Protein AF-A0A0P9HFM1-F1 (afdb_monomer)

Solvent-accessible surface area (backbone atoms only — not comparable to full-atom values): 5602 Å² total; per-residue (Å²): 134,54,57,70,58,50,43,54,51,45,51,52,53,49,53,46,53,54,60,76,28,61,99,54,80,72,51,73,68,55,49,51,50,47,50,53,44,48,54,54,43,53,53,38,50,50,51,46,50,52,60,55,69,71,41,79,89,66,95,65,85,78,82,76,73,80,84,57,83,76,77,81,76,86,72,78,76,85,72,81,88,78,82,92,86,134

Mean predicted aligned error: 13.63 Å

Nearest PDB structures (foldseek):
  6zqt-assembly1_C  TM=9.026E-01  e=4.310E+00  Homo sapiens

Structure (mmCIF, N/CA/C/O backbone):
data_AF-A0A0P9HFM1-F1
#
_entry.id   AF-A0A0P9HFM1-F1
#
loop_
_atom_site.group_PDB
_atom_site.id
_atom_site.type_symbol
_atom_site.label_atom_id
_atom_site.label_alt_id
_atom_site.label_comp_id
_atom_site.label_asym_id
_atom_site.label_entity_id
_atom_site.label_seq_id
_atom_site.pdbx_PDB_ins_code
_atom_site.Cartn_x
_atom_site.Cartn_y
_atom_site.Cartn_z
_atom_site.occupancy
_atom_site.B_iso_or_equiv
_atom_site.auth_seq_id
_atom_site.auth_comp_id
_atom_site.auth_asym_id
_atom_site.auth_atom_id
_atom_site.pdbx_PDB_model_num
ATOM 1 N N . MET A 1 1 ? 15.859 -7.621 -1.698 1.00 70.81 1 MET A N 1
ATOM 2 C CA . MET A 1 1 ? 14.396 -7.790 -1.873 1.00 70.81 1 MET A CA 1
ATOM 3 C C . MET A 1 1 ? 13.987 -7.032 -3.124 1.00 70.81 1 MET A C 1
ATOM 5 O O . MET A 1 1 ? 14.396 -5.887 -3.251 1.00 70.81 1 MET A O 1
ATOM 9 N N . SER A 1 2 ? 13.253 -7.651 -4.052 1.00 86.81 2 SER A N 1
ATOM 10 C CA . SER A 1 2 ? 12.838 -6.980 -5.299 1.00 86.81 2 SER A CA 1
ATOM 11 C C . SER A 1 2 ? 11.767 -5.910 -5.051 1.00 86.81 2 SER A C 1
ATOM 13 O O . SER A 1 2 ? 11.004 -6.004 -4.085 1.00 86.81 2 SER A O 1
ATOM 15 N N . THR A 1 3 ? 11.651 -4.926 -5.948 1.00 81.44 3 THR A N 1
ATOM 16 C CA . THR A 1 3 ? 10.612 -3.881 -5.877 1.00 81.44 3 THR A CA 1
ATOM 17 C C . THR A 1 3 ? 9.199 -4.474 -5.889 1.00 81.44 3 THR A C 1
ATOM 19 O O . THR A 1 3 ? 8.344 -4.042 -5.120 1.00 81.44 3 THR A O 1
ATOM 22 N N . ARG A 1 4 ? 8.976 -5.567 -6.636 1.00 84.12 4 ARG A N 1
ATOM 23 C CA . ARG A 1 4 ? 7.716 -6.335 -6.608 1.00 84.12 4 ARG A CA 1
ATOM 24 C C . ARG A 1 4 ? 7.402 -6.903 -5.217 1.00 84.12 4 ARG A C 1
ATOM 26 O O . ARG A 1 4 ? 6.288 -6.751 -4.728 1.00 84.12 4 ARG A O 1
ATOM 33 N N . GLN A 1 5 ? 8.381 -7.529 -4.560 1.00 85.88 5 GLN A N 1
ATOM 34 C CA . GLN A 1 5 ? 8.213 -8.047 -3.194 1.00 85.88 5 GLN A CA 1
ATOM 35 C C . GLN A 1 5 ? 7.980 -6.917 -2.180 1.00 85.88 5 GLN A C 1
ATOM 37 O O . GLN A 1 5 ? 7.232 -7.098 -1.221 1.00 85.88 5 GLN A O 1
ATOM 42 N N . ARG A 1 6 ? 8.581 -5.740 -2.403 1.00 88.44 6 ARG A N 1
ATOM 43 C CA . ARG A 1 6 ? 8.371 -4.549 -1.567 1.00 88.44 6 ARG A CA 1
ATOM 44 C C . ARG A 1 6 ? 6.939 -4.046 -1.640 1.00 88.44 6 ARG A C 1
ATOM 46 O O . ARG A 1 6 ? 6.339 -3.828 -0.592 1.00 88.44 6 ARG A O 1
ATOM 53 N N . ILE A 1 7 ? 6.395 -3.922 -2.847 1.00 88.69 7 ILE A N 1
ATOM 54 C CA . ILE A 1 7 ? 5.001 -3.526 -3.071 1.00 88.69 7 ILE A CA 1
ATOM 55 C C . ILE A 1 7 ? 4.059 -4.521 -2.388 1.00 88.69 7 ILE A C 1
ATOM 57 O O . ILE A 1 7 ? 3.237 -4.114 -1.574 1.00 88.69 7 ILE A O 1
ATOM 61 N N . ALA A 1 8 ? 4.234 -5.825 -2.630 1.00 90.88 8 ALA A N 1
ATOM 62 C CA . ALA A 1 8 ? 3.390 -6.856 -2.024 1.00 90.88 8 ALA A CA 1
ATOM 63 C C . ALA A 1 8 ? 3.410 -6.802 -0.485 1.00 90.88 8 ALA A C 1
ATOM 65 O O . ALA A 1 8 ? 2.357 -6.840 0.152 1.00 90.88 8 ALA A O 1
ATOM 66 N N . LYS A 1 9 ? 4.598 -6.646 0.118 1.00 94.00 9 LYS A N 1
ATOM 67 C CA . LYS A 1 9 ? 4.752 -6.528 1.574 1.00 94.00 9 LYS A CA 1
ATOM 68 C C . LYS A 1 9 ? 4.045 -5.290 2.129 1.00 94.00 9 LYS A C 1
ATOM 70 O O . LYS A 1 9 ? 3.329 -5.404 3.119 1.00 94.00 9 LYS A O 1
ATOM 75 N N . LEU A 1 10 ? 4.231 -4.128 1.505 1.00 92.88 10 LEU A N 1
ATOM 76 C CA . LEU A 1 10 ? 3.608 -2.876 1.946 1.00 92.88 10 LEU A CA 1
ATOM 77 C C . LEU A 1 10 ? 2.079 -2.921 1.805 1.00 92.88 10 LEU A C 1
ATOM 79 O O . LEU A 1 10 ? 1.365 -2.474 2.703 1.00 92.88 10 LEU A O 1
ATOM 83 N N . THR A 1 11 ? 1.569 -3.519 0.724 1.00 93.12 11 THR A N 1
ATOM 84 C CA . THR A 1 11 ? 0.131 -3.743 0.528 1.00 93.12 11 THR A CA 1
ATOM 85 C C . THR A 1 11 ? -0.435 -4.654 1.614 1.00 93.12 11 THR A C 1
ATOM 87 O O . THR A 1 11 ? -1.436 -4.301 2.233 1.00 93.12 11 THR A O 1
ATOM 90 N N . ALA A 1 12 ? 0.230 -5.778 1.907 1.00 94.50 12 ALA A N 1
ATOM 91 C CA . ALA A 1 12 ? -0.187 -6.693 2.968 1.00 94.50 12 ALA A CA 1
ATOM 92 C C . ALA A 1 12 ? -0.193 -6.009 4.344 1.00 94.50 12 ALA A C 1
ATOM 94 O O . ALA A 1 12 ? -1.159 -6.136 5.091 1.00 94.50 12 ALA A O 1
ATOM 95 N N . GLN A 1 13 ? 0.841 -5.218 4.650 1.00 94.31 13 GLN A N 1
ATOM 96 C CA . GLN A 1 13 ? 0.902 -4.438 5.887 1.00 94.31 13 GLN A CA 1
ATOM 97 C C . GLN A 1 13 ? -0.267 -3.459 5.993 1.00 94.31 13 GLN A C 1
ATOM 99 O O . GLN A 1 13 ? -0.926 -3.424 7.027 1.00 94.31 13 GLN A O 1
ATOM 104 N N . ARG A 1 14 ? -0.580 -2.713 4.927 1.00 95.12 14 ARG A N 1
ATOM 105 C CA . ARG A 1 14 ? -1.711 -1.772 4.913 1.00 95.12 14 ARG A CA 1
ATOM 106 C C . ARG A 1 14 ? -3.049 -2.486 5.116 1.00 95.12 14 ARG A C 1
ATOM 108 O O . ARG A 1 14 ? -3.850 -2.042 5.936 1.00 95.12 14 ARG A O 1
ATOM 115 N N . SER A 1 15 ? -3.273 -3.603 4.425 1.00 94.00 15 SER A N 1
ATOM 116 C CA . SER A 1 15 ? -4.472 -4.432 4.608 1.00 94.00 15 SER A CA 1
ATOM 117 C C . SER A 1 15 ? -4.582 -4.986 6.030 1.00 94.00 15 SER A C 1
ATOM 119 O O . SER A 1 15 ? -5.684 -5.042 6.577 1.00 94.00 15 SER A O 1
ATOM 121 N N . GLN A 1 16 ? -3.458 -5.329 6.666 1.00 94.81 16 GLN A N 1
ATOM 122 C CA . GLN A 1 16 ? -3.441 -5.775 8.058 1.00 94.81 16 GLN A CA 1
ATOM 123 C C . GLN A 1 16 ? -3.900 -4.671 9.016 1.00 94.81 16 GLN A C 1
ATOM 125 O O . GLN A 1 16 ? -4.654 -4.962 9.940 1.00 94.81 16 GLN A O 1
ATOM 130 N N . VAL A 1 17 ? -3.508 -3.409 8.789 1.00 91.75 17 VAL A N 1
ATOM 131 C CA . VAL A 1 17 ? -3.982 -2.283 9.616 1.00 91.75 17 VAL A CA 1
ATOM 132 C C . VAL A 1 17 ? -5.504 -2.182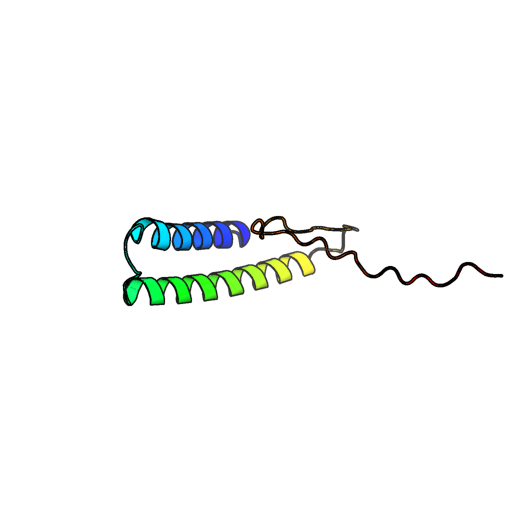 9.567 1.00 91.75 17 VAL A C 1
ATOM 134 O O . VAL A 1 17 ? -6.150 -2.096 10.608 1.00 91.75 17 VAL A O 1
ATOM 137 N N . TYR A 1 18 ? -6.087 -2.249 8.369 1.00 93.31 18 TYR A N 1
ATOM 138 C CA . TYR A 1 18 ? -7.540 -2.205 8.209 1.00 93.31 18 TYR A CA 1
ATOM 139 C C . TYR A 1 18 ? -8.235 -3.430 8.806 1.00 93.31 18 TYR A C 1
ATOM 141 O O . TYR A 1 18 ? -9.276 -3.288 9.440 1.00 93.31 18 TYR A O 1
ATOM 149 N N . THR A 1 19 ? -7.637 -4.614 8.669 1.00 95.62 19 THR A N 1
ATOM 150 C CA . THR A 1 19 ? -8.160 -5.851 9.270 1.00 95.62 19 THR A CA 1
ATOM 151 C C . THR A 1 19 ? -8.170 -5.759 10.799 1.00 95.62 19 THR A C 1
ATOM 153 O O . THR A 1 19 ? -9.174 -6.078 11.428 1.00 95.62 19 THR A O 1
ATOM 156 N N . ASN A 1 20 ? -7.097 -5.243 11.405 1.00 92.25 20 ASN A N 1
ATOM 157 C CA . ASN A 1 20 ? -6.982 -5.053 12.857 1.00 92.25 20 ASN A CA 1
ATOM 158 C C . ASN A 1 20 ? -7.930 -3.977 13.407 1.00 92.25 20 ASN A C 1
ATOM 160 O O . ASN A 1 20 ? -8.264 -3.981 14.594 1.00 92.25 20 ASN A O 1
ATOM 164 N N . ALA A 1 21 ? -8.332 -3.034 12.559 1.00 92.44 21 ALA A N 1
ATOM 165 C CA . ALA A 1 21 ? -9.315 -2.011 12.883 1.00 92.44 21 ALA A CA 1
ATOM 166 C C . ALA A 1 21 ? -10.747 -2.419 12.506 1.00 92.44 21 ALA A C 1
ATOM 168 O O . ALA A 1 21 ? -11.653 -1.604 12.637 1.00 92.44 21 ALA A O 1
ATOM 169 N N . SER A 1 22 ? -10.982 -3.656 12.053 1.00 92.88 22 SER A N 1
ATOM 170 C CA . SER A 1 22 ? -12.320 -4.106 11.666 1.00 92.88 22 SER A CA 1
ATOM 171 C C . SER A 1 22 ? -13.331 -3.891 12.797 1.00 92.88 22 SER A C 1
ATOM 173 O O . SER A 1 22 ? -13.076 -4.223 13.954 1.00 92.88 22 SER A O 1
ATOM 175 N N . GLY A 1 23 ? -14.474 -3.289 12.464 1.00 91.62 23 GLY A N 1
ATOM 176 C CA . GLY A 1 23 ? -15.534 -2.978 13.427 1.00 91.62 23 GLY A CA 1
ATOM 177 C C . GLY A 1 23 ? -15.288 -1.744 14.304 1.00 91.62 23 GLY A C 1
ATOM 178 O O . GLY A 1 23 ? -16.108 -1.459 15.173 1.00 91.62 23 GLY A O 1
ATOM 179 N N . ARG A 1 24 ? -14.204 -0.984 14.090 1.00 95.56 24 ARG A N 1
ATOM 180 C CA . ARG A 1 24 ? -13.933 0.276 14.802 1.00 95.56 24 ARG A CA 1
ATOM 181 C C . ARG A 1 24 ? -13.252 1.318 13.905 1.00 95.56 24 ARG A C 1
ATOM 183 O O . ARG A 1 24 ? -12.657 0.977 12.887 1.00 95.56 24 ARG A O 1
ATOM 190 N N . PRO A 1 25 ? -13.283 2.612 14.264 1.00 94.62 25 PRO A N 1
ATOM 191 C CA . PRO A 1 25 ? -12.451 3.596 13.585 1.00 94.62 25 PRO A CA 1
ATOM 192 C C . PRO A 1 25 ? -10.955 3.346 13.844 1.00 94.62 25 PRO A C 1
ATOM 194 O O . PRO A 1 25 ? -10.550 2.839 14.896 1.00 94.62 25 PRO A O 1
ATOM 197 N N . LEU A 1 26 ? -10.123 3.769 12.888 1.00 91.88 26 LEU A N 1
ATOM 198 C CA . LEU A 1 26 ? -8.669 3.793 13.048 1.00 91.88 26 LEU A CA 1
ATOM 199 C C . LEU A 1 26 ? -8.276 4.756 14.171 1.00 91.88 26 LEU A C 1
ATOM 201 O O . LEU A 1 26 ? -8.743 5.899 14.213 1.00 91.88 26 LEU A O 1
ATOM 205 N N . THR A 1 27 ? -7.355 4.328 15.024 1.00 96.88 27 THR A N 1
ATOM 206 C CA . THR A 1 27 ? -6.686 5.193 16.002 1.00 96.88 27 THR A CA 1
ATOM 207 C C . THR A 1 27 ? -5.794 6.224 15.302 1.00 96.88 27 THR A C 1
ATOM 209 O O . THR A 1 27 ? -5.468 6.099 14.121 1.00 96.88 27 THR A O 1
ATOM 212 N N . ALA A 1 28 ? -5.365 7.263 16.026 1.00 95.94 28 ALA A N 1
ATOM 213 C CA . ALA A 1 28 ? -4.437 8.257 15.482 1.00 95.94 28 ALA A CA 1
ATOM 214 C C . ALA A 1 28 ? -3.120 7.623 14.994 1.00 95.94 28 ALA A C 1
ATOM 216 O O . ALA A 1 28 ? -2.653 7.955 13.907 1.00 95.94 28 ALA A O 1
ATOM 217 N N . ALA A 1 29 ? -2.584 6.659 15.750 1.00 95.25 29 ALA A N 1
ATOM 218 C CA . ALA A 1 29 ? -1.377 5.922 15.384 1.00 95.25 29 ALA A CA 1
ATOM 219 C C . ALA A 1 29 ? -1.574 5.079 14.113 1.00 95.25 29 ALA A C 1
ATOM 221 O O . ALA A 1 29 ? -0.735 5.106 13.216 1.00 95.25 29 ALA A O 1
ATOM 222 N N . GLU A 1 30 ? -2.704 4.377 13.987 1.00 93.31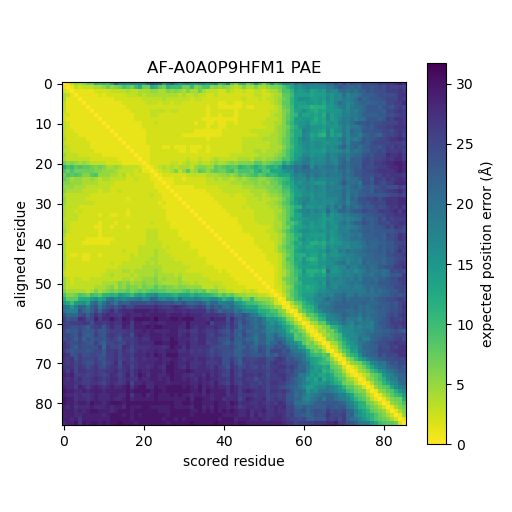 30 GLU A N 1
ATOM 223 C CA . GLU A 1 30 ? -3.008 3.586 12.788 1.00 93.31 30 GLU A CA 1
ATOM 224 C C . GLU A 1 30 ? -3.217 4.466 11.553 1.00 93.31 30 GLU A C 1
ATOM 226 O O . GLU A 1 30 ? -2.756 4.111 10.470 1.00 93.31 30 GLU A O 1
ATOM 231 N N . ARG A 1 31 ? -3.854 5.636 11.698 1.00 95.44 31 ARG A N 1
ATOM 232 C CA . ARG A 1 31 ? -3.983 6.604 10.597 1.00 95.44 31 ARG A CA 1
ATOM 233 C C . ARG A 1 31 ? -2.622 7.093 10.118 1.00 95.44 31 ARG A C 1
ATOM 235 O O . ARG A 1 31 ? -2.396 7.161 8.913 1.00 95.44 31 ARG A O 1
ATOM 242 N N . GLU A 1 32 ? -1.725 7.412 11.042 1.00 96.69 32 GLU A N 1
ATOM 243 C CA . GLU A 1 32 ? -0.381 7.857 10.683 1.00 96.69 32 GLU A CA 1
ATOM 244 C C . GLU A 1 32 ? 0.422 6.734 10.018 1.00 96.69 32 GLU A C 1
ATOM 246 O O . GLU A 1 32 ? 1.035 6.937 8.971 1.00 96.69 32 GLU A O 1
ATOM 251 N N . MET A 1 33 ? 0.305 5.507 10.528 1.00 94.25 33 MET A N 1
ATOM 252 C CA . MET A 1 33 ? 0.893 4.328 9.895 1.00 94.25 33 MET A CA 1
ATOM 253 C C . MET A 1 33 ? 0.366 4.115 8.466 1.00 94.25 33 MET A C 1
ATOM 255 O O . MET A 1 33 ? 1.154 3.862 7.557 1.00 94.25 33 MET A O 1
ATOM 259 N N . VAL A 1 34 ? -0.941 4.265 8.227 1.00 93.38 34 VAL A N 1
ATOM 260 C CA . VAL A 1 34 ? -1.528 4.158 6.877 1.00 93.38 34 VAL A CA 1
ATOM 261 C C . VAL A 1 34 ? -0.979 5.228 5.932 1.00 93.38 34 VAL A C 1
ATOM 263 O O . VAL A 1 34 ? -0.704 4.917 4.769 1.00 93.38 34 VAL A O 1
ATOM 266 N N . LYS A 1 35 ? -0.778 6.466 6.400 1.00 93.50 35 LYS A N 1
ATOM 267 C CA . LYS A 1 35 ? -0.161 7.522 5.580 1.00 93.50 35 LYS A CA 1
ATOM 268 C C . LYS A 1 35 ? 1.268 7.162 5.189 1.00 93.50 35 LYS A C 1
ATOM 270 O O . LYS A 1 35 ? 1.602 7.228 4.008 1.00 93.50 35 LYS A O 1
ATOM 275 N N . LEU A 1 36 ? 2.080 6.715 6.149 1.00 95.31 36 LEU A N 1
ATOM 276 C CA . LEU A 1 36 ? 3.461 6.292 5.898 1.00 95.31 36 LEU A CA 1
ATOM 277 C C . LEU A 1 36 ? 3.522 5.110 4.919 1.00 95.31 36 LEU A C 1
ATOM 279 O O . LEU A 1 36 ? 4.318 5.124 3.980 1.00 95.31 36 LEU A O 1
ATOM 283 N N . LEU A 1 37 ? 2.641 4.117 5.083 1.00 89.81 37 LEU A N 1
ATOM 284 C CA . LEU A 1 37 ? 2.524 2.981 4.163 1.00 89.81 37 LEU A CA 1
ATOM 285 C C . LEU A 1 37 ? 2.103 3.424 2.756 1.00 89.81 37 LEU A C 1
ATOM 287 O O . LEU A 1 37 ? 2.616 2.897 1.772 1.00 89.81 37 LEU A O 1
ATOM 291 N N . THR A 1 38 ? 1.205 4.405 2.651 1.00 90.38 38 THR A N 1
ATOM 292 C CA . THR A 1 38 ? 0.756 4.955 1.363 1.00 90.38 38 THR A CA 1
ATOM 293 C C . THR A 1 38 ? 1.883 5.696 0.649 1.00 90.38 38 THR A C 1
ATOM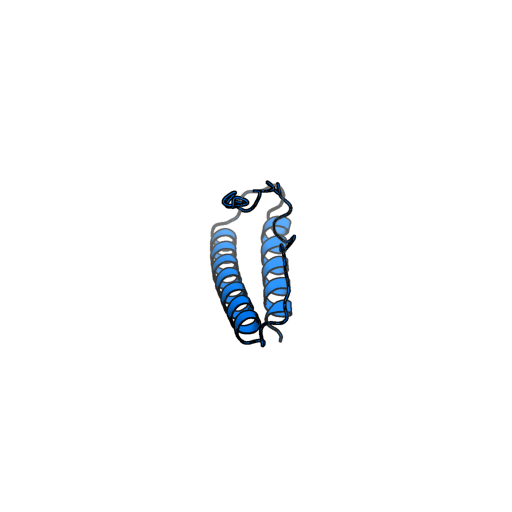 295 O O . THR A 1 38 ? 2.124 5.429 -0.525 1.00 90.38 38 THR A O 1
ATOM 298 N N . ALA A 1 39 ? 2.632 6.548 1.353 1.00 90.81 39 ALA A N 1
ATOM 299 C CA . ALA A 1 39 ? 3.799 7.226 0.787 1.00 90.81 39 ALA A CA 1
ATOM 300 C C . ALA A 1 39 ? 4.865 6.219 0.316 1.00 90.81 39 ALA A C 1
ATOM 302 O O . ALA A 1 39 ? 5.353 6.303 -0.810 1.00 90.81 39 ALA A O 1
ATOM 303 N N . ALA A 1 40 ? 5.161 5.204 1.136 1.00 90.94 40 ALA A N 1
ATOM 304 C CA . ALA A 1 40 ? 6.110 4.151 0.784 1.00 90.94 40 ALA A CA 1
ATOM 305 C C . ALA A 1 40 ? 5.663 3.321 -0.433 1.00 90.94 40 ALA A C 1
ATOM 307 O O . ALA A 1 40 ? 6.507 2.919 -1.240 1.00 90.94 40 ALA A O 1
ATOM 308 N N . LEU A 1 41 ? 4.357 3.062 -0.577 1.00 88.94 41 LEU A N 1
ATOM 309 C CA . LEU A 1 41 ? 3.787 2.394 -1.750 1.00 88.94 41 LEU A CA 1
ATOM 310 C C . LEU A 1 41 ? 3.959 3.237 -3.016 1.00 88.94 41 LEU A C 1
ATOM 312 O O . LEU A 1 41 ? 4.396 2.693 -4.028 1.00 88.94 41 LEU A O 1
ATOM 316 N N . SER A 1 42 ? 3.679 4.542 -2.961 1.00 87.69 42 SER A N 1
ATOM 317 C CA . SER A 1 42 ? 3.861 5.447 -4.105 1.00 87.69 42 SER A CA 1
ATOM 318 C C . SER A 1 42 ? 5.306 5.445 -4.606 1.00 87.69 42 SER A C 1
ATOM 320 O O . SER A 1 42 ? 5.546 5.212 -5.791 1.00 87.69 42 SER A O 1
ATOM 322 N N . THR A 1 43 ? 6.279 5.580 -3.700 1.00 90.38 43 THR A N 1
ATOM 323 C CA . THR A 1 43 ? 7.705 5.517 -4.060 1.00 90.38 43 THR A CA 1
ATOM 324 C C . THR A 1 43 ? 8.095 4.151 -4.632 1.00 90.38 43 THR A C 1
ATOM 326 O O . THR A 1 43 ? 8.854 4.070 -5.597 1.00 90.38 43 THR A O 1
ATOM 329 N N . ALA A 1 44 ? 7.577 3.049 -4.079 1.00 87.69 44 ALA A N 1
ATOM 330 C CA . ALA A 1 44 ? 7.861 1.714 -4.608 1.00 87.69 44 ALA A CA 1
ATOM 331 C C . ALA A 1 44 ? 7.298 1.523 -6.031 1.00 87.69 44 ALA A C 1
ATOM 333 O O . ALA A 1 44 ? 7.946 0.891 -6.868 1.00 87.69 44 ALA A O 1
ATOM 334 N N . TRP A 1 45 ? 6.134 2.106 -6.329 1.00 86.62 45 TRP A N 1
ATOM 335 C CA . TRP A 1 45 ? 5.551 2.113 -7.672 1.00 86.62 45 TRP A CA 1
ATOM 336 C C . TRP A 1 45 ? 6.325 2.97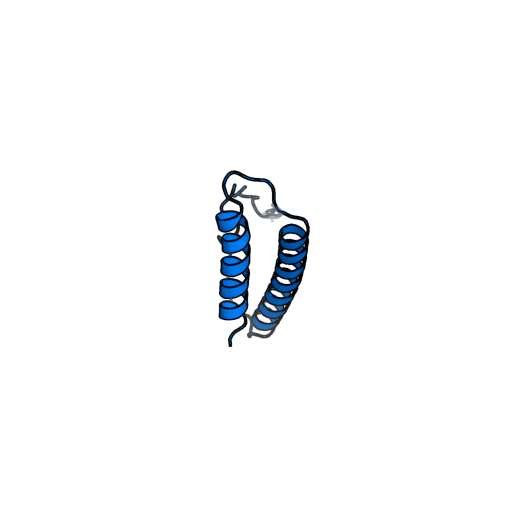9 -8.664 1.00 86.62 45 TRP A C 1
ATOM 338 O O . TRP A 1 45 ? 6.494 2.585 -9.817 1.00 86.62 45 TRP A O 1
ATOM 348 N N . GLU A 1 46 ? 6.831 4.133 -8.240 1.00 87.94 46 GLU A N 1
ATOM 349 C CA . GLU A 1 46 ? 7.730 4.964 -9.052 1.00 87.94 46 GLU A CA 1
ATOM 350 C C . GLU A 1 46 ? 9.001 4.216 -9.435 1.00 87.94 46 GLU A C 1
ATOM 352 O O . GLU A 1 46 ? 9.312 4.112 -10.621 1.00 87.94 46 GLU A O 1
ATOM 357 N N . LEU A 1 47 ? 9.667 3.595 -8.459 1.00 88.62 47 LEU A N 1
ATOM 358 C CA . LEU A 1 47 ? 10.839 2.760 -8.714 1.00 88.62 47 LEU A CA 1
ATOM 359 C C . LEU A 1 47 ? 10.513 1.628 -9.688 1.00 88.62 47 LEU A C 1
ATOM 361 O O . LEU A 1 47 ? 11.269 1.379 -10.624 1.00 88.62 47 LEU A O 1
ATOM 365 N N . ARG A 1 48 ? 9.355 0.977 -9.527 1.00 86.12 48 ARG A N 1
ATOM 366 C CA . ARG A 1 48 ? 8.931 -0.091 -10.436 1.00 86.12 48 ARG A CA 1
ATOM 367 C C . ARG A 1 48 ? 8.722 0.409 -11.864 1.00 86.12 48 ARG A C 1
ATOM 369 O O . ARG A 1 48 ? 9.105 -0.282 -12.804 1.00 86.12 48 ARG A O 1
ATOM 376 N N . ARG A 1 49 ? 8.130 1.593 -12.036 1.00 85.12 49 ARG A N 1
ATOM 377 C CA . ARG A 1 49 ? 7.964 2.226 -13.353 1.00 85.12 49 ARG A CA 1
ATOM 378 C C . ARG A 1 49 ? 9.315 2.545 -13.985 1.00 85.12 49 ARG A C 1
ATOM 380 O O . ARG A 1 49 ? 9.510 2.227 -15.152 1.00 85.12 49 ARG A O 1
ATOM 387 N N . MET A 1 50 ? 10.261 3.079 -13.214 1.00 87.38 50 MET A N 1
ATOM 388 C CA . MET A 1 50 ? 11.624 3.339 -13.692 1.00 87.38 50 MET A CA 1
ATOM 389 C C . MET A 1 50 ? 12.351 2.049 -14.096 1.00 87.38 50 MET A C 1
ATOM 391 O O . MET A 1 50 ? 12.994 2.018 -15.140 1.00 87.38 50 MET A O 1
ATOM 395 N N . GLU A 1 51 ? 12.222 0.970 -13.316 1.00 86.12 51 GLU A N 1
ATOM 396 C CA . GLU A 1 51 ? 12.780 -0.350 -13.654 1.00 86.12 51 GLU A CA 1
ATOM 397 C C . GLU A 1 51 ? 12.199 -0.929 -14.948 1.00 86.12 51 GLU A C 1
ATOM 399 O O . GLU A 1 51 ? 12.887 -1.659 -15.657 1.00 86.12 51 GLU A O 1
ATOM 404 N N . LEU A 1 52 ? 10.918 -0.675 -15.221 1.00 79.69 52 LEU A N 1
ATOM 405 C CA . LEU A 1 52 ? 10.257 -1.131 -16.442 1.00 79.69 52 LEU A CA 1
ATOM 406 C C . LEU A 1 52 ? 10.654 -0.273 -17.645 1.00 79.69 52 LEU A C 1
ATOM 408 O O . LEU A 1 52 ? 10.910 -0.830 -18.703 1.00 79.69 52 LEU A O 1
ATOM 412 N N . ALA A 1 53 ? 10.772 1.044 -17.468 1.00 79.38 53 ALA A N 1
ATOM 413 C CA . ALA A 1 53 ? 11.189 1.973 -18.518 1.00 79.38 53 ALA A CA 1
ATOM 414 C C . ALA A 1 53 ? 12.652 1.780 -18.958 1.00 79.38 53 ALA A C 1
ATOM 416 O O . ALA A 1 53 ? 12.996 2.086 -20.092 1.00 79.38 53 ALA A O 1
ATOM 417 N N . GLN A 1 54 ? 13.515 1.268 -18.074 1.00 78.94 54 GLN A N 1
ATOM 418 C CA . GLN A 1 54 ? 14.914 0.944 -18.390 1.00 78.94 54 GLN A CA 1
ATOM 419 C C . GLN A 1 54 ? 15.084 -0.384 -19.138 1.00 78.94 54 GLN A C 1
ATOM 421 O O . GLN A 1 54 ? 16.188 -0.700 -19.585 1.00 78.94 54 GLN A O 1
ATOM 426 N N . ARG A 1 55 ? 14.027 -1.196 -19.258 1.00 66.62 55 ARG A N 1
ATOM 427 C CA . ARG A 1 55 ? 14.081 -2.408 -20.079 1.00 66.62 55 ARG A CA 1
ATOM 428 C C . ARG A 1 55 ? 13.954 -1.997 -21.545 1.00 66.62 55 ARG A C 1
ATOM 430 O O . ARG A 1 55 ? 13.165 -1.098 -21.831 1.00 66.62 55 ARG A O 1
ATOM 437 N N . PRO A 1 56 ? 14.704 -2.630 -22.466 1.00 55.88 56 PRO A N 1
ATOM 438 C CA . PRO A 1 56 ? 14.532 -2.369 -23.888 1.00 55.88 56 PRO A CA 1
ATOM 439 C C . PRO A 1 56 ? 13.048 -2.530 -24.246 1.00 55.88 56 PRO A C 1
ATOM 441 O O . PRO A 1 56 ? 12.410 -3.439 -23.702 1.00 55.88 56 PRO A O 1
ATOM 444 N N . PRO A 1 57 ? 12.492 -1.648 -25.095 1.00 54.59 57 PRO A N 1
ATOM 445 C CA . PRO A 1 57 ? 11.097 -1.721 -25.491 1.00 54.59 57 PRO A CA 1
ATOM 446 C C . PRO A 1 57 ? 10.901 -3.038 -26.234 1.00 54.59 57 PRO A C 1
ATOM 448 O O . PRO A 1 57 ? 11.279 -3.188 -27.390 1.00 54.59 57 PRO A O 1
ATOM 451 N N . ILE A 1 58 ? 10.374 -4.031 -25.532 1.00 50.69 58 ILE A N 1
ATOM 452 C CA . ILE A 1 58 ?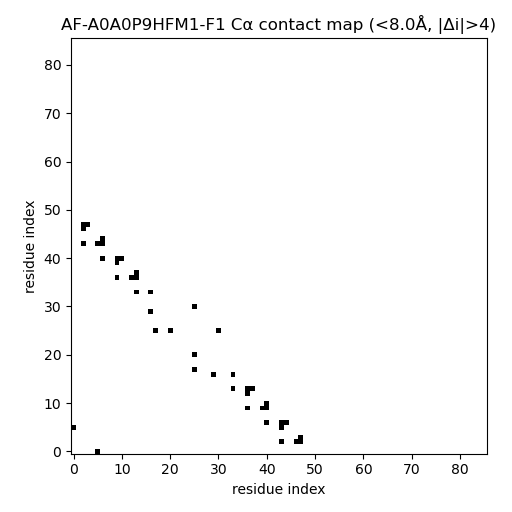 9.750 -5.166 -26.185 1.00 50.69 58 ILE A CA 1
ATOM 453 C C . ILE A 1 58 ? 8.376 -4.637 -26.589 1.00 50.69 58 ILE A C 1
ATOM 455 O O . ILE A 1 58 ? 7.681 -4.090 -25.729 1.00 50.69 58 ILE A O 1
ATOM 459 N N . ASP A 1 59 ? 8.031 -4.731 -27.876 1.00 47.38 59 ASP A N 1
ATOM 460 C CA . ASP A 1 59 ? 6.708 -4.395 -28.416 1.00 47.38 59 ASP A CA 1
ATOM 461 C C . ASP A 1 59 ? 5.626 -5.081 -27.571 1.00 47.38 59 ASP A C 1
ATOM 463 O O . ASP A 1 59 ? 5.338 -6.273 -27.701 1.00 47.38 59 ASP A O 1
ATOM 467 N N . HIS A 1 60 ? 5.079 -4.342 -26.615 1.00 45.38 60 HIS A N 1
ATOM 468 C CA . HIS A 1 60 ? 4.061 -4.811 -25.696 1.00 45.38 60 HIS A CA 1
ATOM 469 C C . HIS A 1 60 ? 2.945 -3.782 -25.718 1.00 45.38 60 HIS A C 1
ATOM 471 O O . HIS A 1 60 ? 2.853 -2.901 -24.860 1.00 45.38 60 HIS A O 1
ATOM 477 N N . GLU A 1 61 ? 2.094 -3.909 -26.737 1.00 37.00 61 GLU A N 1
ATOM 478 C CA . GLU A 1 61 ? 0.713 -3.461 -26.646 1.00 37.00 61 GLU A CA 1
ATOM 479 C C . GLU A 1 61 ? 0.135 -3.910 -25.291 1.00 37.00 61 GLU A C 1
ATOM 481 O O . GLU A 1 61 ? 0.173 -5.085 -24.930 1.00 37.00 61 GLU A O 1
ATOM 486 N N . LEU A 1 62 ? -0.398 -2.946 -24.536 1.00 45.84 62 LEU A N 1
ATOM 487 C CA . LEU A 1 62 ? -1.379 -3.153 -23.468 1.00 45.84 62 LEU A CA 1
ATOM 488 C C . LEU A 1 62 ? -0.968 -4.092 -22.315 1.00 45.84 62 LEU A C 1
ATOM 490 O O . LEU A 1 62 ? -1.570 -5.139 -22.089 1.00 45.84 62 LEU A O 1
ATOM 494 N N . ILE A 1 63 ? -0.078 -3.622 -21.434 1.00 42.19 63 ILE A N 1
ATOM 495 C CA . ILE A 1 63 ? -0.111 -4.060 -20.027 1.00 42.19 63 ILE A CA 1
ATOM 496 C C . ILE A 1 63 ? -1.091 -3.150 -19.274 1.00 42.19 63 ILE A C 1
ATOM 498 O O . ILE A 1 63 ? -0.696 -2.231 -18.556 1.00 42.19 63 ILE A O 1
ATOM 502 N N . ILE A 1 64 ? -2.394 -3.393 -19.450 1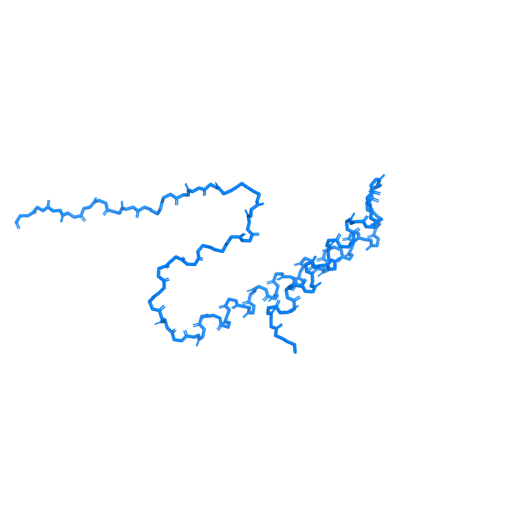.00 38.91 6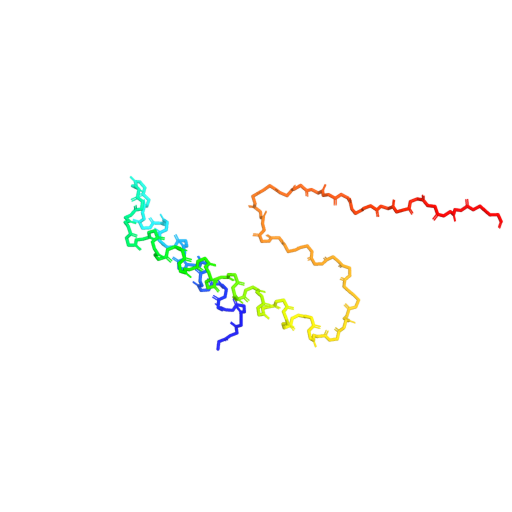4 ILE A N 1
ATOM 503 C CA . ILE A 1 64 ? -3.404 -2.881 -18.516 1.00 38.91 64 ILE A CA 1
ATOM 504 C C . ILE A 1 64 ? -3.221 -3.666 -17.219 1.00 38.91 64 ILE A C 1
ATOM 506 O O . ILE A 1 64 ? -3.569 -4.841 -17.110 1.00 38.91 64 ILE A O 1
ATOM 510 N N . VAL A 1 65 ? -2.611 -3.016 -16.235 1.00 42.09 65 VAL A N 1
ATOM 511 C CA . VAL A 1 65 ? -2.407 -3.578 -14.906 1.00 42.09 65 VAL A CA 1
ATOM 512 C C . VAL A 1 65 ? -3.768 -3.691 -14.218 1.00 42.09 65 VAL A C 1
ATOM 514 O O . VAL A 1 65 ? -4.343 -2.706 -13.761 1.00 42.09 65 VAL A O 1
ATOM 517 N N . ALA A 1 66 ? -4.263 -4.923 -14.116 1.00 37.97 66 ALA A N 1
ATOM 518 C CA . ALA A 1 66 ? -5.454 -5.331 -13.374 1.00 37.97 66 ALA A CA 1
ATOM 519 C C . ALA A 1 66 ? -5.361 -5.120 -11.838 1.00 37.97 66 ALA A C 1
ATOM 521 O O . ALA A 1 66 ? -6.050 -5.801 -11.081 1.00 37.97 66 ALA A O 1
ATOM 522 N N . GLU A 1 67 ? -4.536 -4.190 -11.343 1.00 37.72 67 GLU A N 1
ATOM 523 C CA . GLU A 1 67 ? -4.393 -3.904 -9.901 1.00 37.72 67 GLU A CA 1
ATOM 524 C C . GLU A 1 67 ? -5.383 -2.849 -9.379 1.00 37.72 67 GLU A C 1
ATOM 526 O O . GLU A 1 67 ? -5.397 -2.560 -8.186 1.00 37.72 67 GLU A O 1
ATOM 531 N N . PHE A 1 68 ? -6.277 -2.339 -10.233 1.00 38.84 68 PHE A N 1
ATOM 532 C CA . PHE A 1 68 ? -7.404 -1.483 -9.841 1.00 38.84 68 PHE A CA 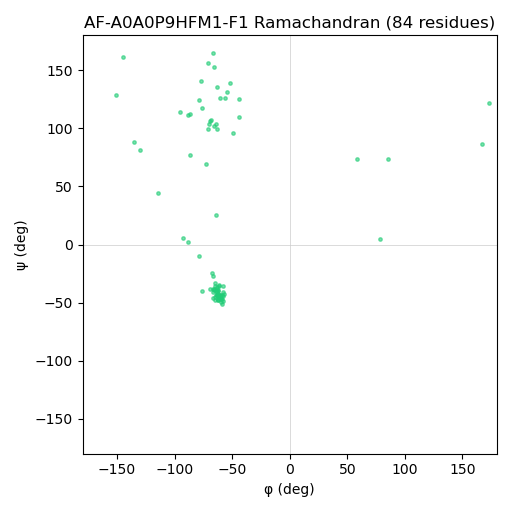1
ATOM 533 C C . PHE A 1 68 ? -8.761 -2.152 -10.089 1.00 38.84 68 PHE A C 1
ATOM 535 O O . PHE A 1 68 ? -9.696 -1.517 -10.570 1.00 38.84 68 PHE A O 1
ATOM 542 N N . SER A 1 69 ? -8.913 -3.433 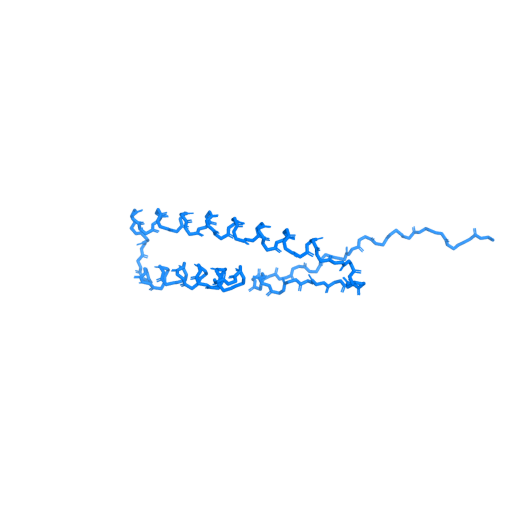-9.741 1.00 34.12 69 SER A N 1
ATOM 543 C CA . SER A 1 69 ? -10.248 -4.049 -9.687 1.00 34.12 69 SER A CA 1
ATOM 544 C C . SER A 1 69 ? -11.040 -3.551 -8.472 1.00 34.12 69 SER A C 1
ATOM 546 O O . SER A 1 69 ? -11.312 -4.295 -7.537 1.00 34.12 69 SER A O 1
ATOM 548 N N . VAL A 1 70 ? -11.417 -2.272 -8.515 1.00 37.81 70 VAL A N 1
ATOM 549 C CA . VAL A 1 70 ? -12.710 -1.767 -8.048 1.00 37.81 70 VAL A CA 1
ATOM 550 C C . VAL A 1 70 ? -13.191 -0.803 -9.141 1.00 37.81 70 VAL A C 1
ATOM 552 O O . VAL A 1 70 ? -12.879 0.381 -9.118 1.00 37.81 70 VAL A O 1
ATOM 555 N N . GLY A 1 71 ? -13.897 -1.344 -10.140 1.00 41.62 71 GLY A N 1
ATOM 556 C CA . GLY A 1 71 ? -14.551 -0.568 -11.202 1.00 41.62 71 GLY A CA 1
ATOM 557 C C . GLY A 1 71 ? -13.655 -0.204 -12.389 1.00 41.62 71 GLY A C 1
ATOM 558 O O . GLY A 1 71 ? -13.292 0.954 -12.568 1.00 41.62 71 GLY A O 1
ATOM 559 N N . ALA A 1 72 ? -13.331 -1.179 -13.241 1.00 35.66 72 ALA A N 1
ATOM 560 C CA . ALA A 1 72 ? -12.710 -0.906 -14.533 1.00 35.66 72 ALA A CA 1
ATOM 561 C C . ALA A 1 72 ? -13.714 -0.194 -15.460 1.00 35.66 72 ALA A C 1
ATOM 563 O O . ALA A 1 72 ? -14.647 -0.813 -15.969 1.00 35.66 72 ALA A O 1
ATOM 564 N N . VAL A 1 73 ? -13.513 1.104 -15.690 1.00 35.09 73 VAL A N 1
ATOM 565 C CA . VAL A 1 73 ? -14.089 1.803 -16.843 1.00 35.09 73 VAL A CA 1
ATOM 566 C C . VAL A 1 73 ? -13.119 1.608 -18.003 1.00 35.09 73 VAL A C 1
ATOM 568 O O . VAL A 1 73 ? -11.996 2.109 -17.979 1.00 35.09 73 VAL A O 1
ATOM 571 N N . LEU A 1 74 ? -13.548 0.848 -19.009 1.00 39.03 74 LEU A N 1
ATOM 572 C CA . LEU A 1 74 ? -12.889 0.785 -20.310 1.00 39.03 74 LEU A CA 1
ATOM 573 C C . LEU A 1 74 ? -12.998 2.168 -20.958 1.00 39.03 74 LEU A C 1
ATOM 575 O O . LEU A 1 74 ? -14.063 2.542 -21.442 1.00 39.03 74 LEU A O 1
ATOM 579 N N . VAL A 1 75 ? -11.913 2.938 -20.953 1.00 41.81 75 VAL A N 1
ATOM 580 C CA . VAL A 1 75 ? -11.808 4.123 -21.808 1.00 41.81 75 VAL A CA 1
ATOM 581 C C . VAL A 1 75 ? -11.220 3.647 -23.137 1.00 41.81 75 VAL A C 1
ATOM 583 O O . VAL A 1 75 ? -10.064 3.218 -23.148 1.00 41.81 75 VAL A O 1
ATOM 586 N N . PRO A 1 76 ? -11.976 3.655 -24.251 1.00 38.91 76 PRO A N 1
ATOM 587 C CA . PRO A 1 76 ? -11.397 3.379 -25.555 1.00 38.91 76 PRO A CA 1
ATOM 588 C C . PRO A 1 76 ? -10.332 4.437 -25.845 1.00 38.91 76 PRO A C 1
ATOM 590 O O . PRO A 1 76 ? -10.589 5.639 -25.749 1.00 38.91 76 PRO A O 1
ATOM 593 N N . ALA A 1 77 ? -9.122 3.981 -26.171 1.00 45.44 77 ALA A N 1
ATOM 594 C CA . ALA A 1 77 ? -8.090 4.850 -26.706 1.00 45.44 77 ALA A CA 1
ATOM 595 C C . ALA A 1 77 ? -8.661 5.537 -27.950 1.00 45.44 77 ALA A C 1
ATOM 597 O O . ALA A 1 77 ? -9.192 4.873 -28.841 1.00 45.44 77 ALA A O 1
ATOM 598 N N . TYR A 1 78 ? -8.596 6.868 -27.965 1.00 37.06 78 TYR A N 1
ATOM 599 C CA . TYR A 1 78 ? -8.912 7.699 -29.119 1.00 37.06 78 TYR A CA 1
ATOM 600 C C . TYR A 1 78 ? -8.285 7.081 -30.374 1.00 37.06 78 TYR A C 1
ATOM 602 O O . TYR A 1 78 ? -7.067 7.091 -30.536 1.00 37.06 78 TYR A O 1
ATOM 610 N N . ALA A 1 79 ? -9.121 6.544 -31.258 1.00 42.06 79 ALA A N 1
ATOM 611 C CA . ALA A 1 79 ? -8.744 6.327 -32.638 1.00 42.06 79 ALA A CA 1
ATOM 612 C C . ALA A 1 79 ? -8.791 7.697 -33.324 1.00 42.06 79 ALA A C 1
ATOM 614 O O . ALA A 1 79 ? -9.877 8.281 -33.396 1.00 42.06 79 ALA A O 1
ATOM 615 N N . PRO A 1 80 ? -7.685 8.244 -33.852 1.00 42.66 80 PRO A N 1
ATOM 616 C CA . PRO A 1 80 ? -7.827 9.218 -34.912 1.00 42.66 80 PRO A CA 1
ATOM 617 C C . PRO A 1 80 ? -8.295 8.461 -36.164 1.00 42.66 80 PRO A C 1
ATOM 619 O O . PRO A 1 80 ? -7.524 7.802 -36.856 1.00 42.66 80 PRO A O 1
ATOM 622 N N . LEU A 1 81 ? -9.602 8.525 -36.422 1.00 49.53 81 LEU A N 1
ATOM 623 C CA . LEU A 1 81 ? -10.174 8.366 -37.757 1.00 49.53 81 LEU A CA 1
ATOM 624 C C . LEU A 1 81 ? -9.703 9.550 -38.614 1.00 49.53 81 LEU A C 1
ATOM 626 O O . LEU A 1 81 ? -10.242 10.638 -38.447 1.00 49.53 81 LEU A O 1
ATOM 630 N N . ALA A 1 82 ? -8.707 9.339 -39.481 1.00 41.19 82 ALA A N 1
ATOM 631 C CA . ALA A 1 82 ? -8.358 10.150 -40.664 1.00 41.19 82 ALA A CA 1
ATOM 632 C C . ALA A 1 82 ? -7.023 9.597 -41.228 1.00 41.19 82 ALA A C 1
ATOM 634 O O . ALA A 1 82 ? -6.056 9.529 -40.484 1.00 41.19 82 ALA A O 1
ATOM 635 N N . GLU A 1 83 ? -6.843 9.131 -42.467 1.00 41.78 83 GLU A N 1
ATOM 636 C CA . GLU A 1 83 ? -7.632 9.242 -43.694 1.00 41.78 83 GLU A CA 1
ATOM 637 C C . GLU A 1 83 ? -7.392 7.996 -44.574 1.00 41.78 83 GLU A C 1
ATOM 639 O O . GLU A 1 83 ? -6.257 7.639 -44.887 1.00 41.78 83 GLU A O 1
ATOM 644 N N . ARG A 1 84 ? -8.470 7.335 -45.012 1.00 47.50 84 ARG A N 1
ATOM 645 C CA . ARG A 1 84 ? -8.485 6.638 -46.304 1.00 47.50 84 ARG A CA 1
ATOM 646 C C . ARG A 1 84 ? -9.091 7.621 -47.300 1.00 47.50 84 ARG A C 1
ATOM 648 O O . ARG A 1 84 ? -10.271 7.929 -47.167 1.00 47.50 84 ARG A O 1
ATOM 655 N N . GLY A 1 85 ? -8.314 8.075 -48.277 1.00 45.69 85 GLY A N 1
ATOM 656 C CA . GLY A 1 85 ? -8.838 8.867 -49.388 1.00 45.69 85 GLY A CA 1
ATOM 657 C C . GLY A 1 85 ? -7.756 9.547 -50.218 1.00 45.69 85 GLY A C 1
ATOM 658 O O . GLY A 1 85 ? -7.433 10.693 -49.939 1.00 45.69 85 GLY A O 1
ATOM 659 N N . HIS A 1 86 ? -7.215 8.828 -51.208 1.00 34.81 86 HIS A N 1
ATOM 660 C CA . HIS A 1 86 ? -7.188 9.161 -52.646 1.00 34.81 86 HIS A CA 1
ATOM 661 C C . HIS A 1 86 ? -6.055 8.431 -53.373 1.00 34.81 86 HIS A C 1
ATOM 663 O O . HIS A 1 86 ? -4.892 8.527 -52.930 1.00 34.81 86 HIS A O 1
#

Radius of gyration: 19.33 Å; Cα contacts (8 Å, |Δi|>4): 22; chains: 1; bounding box: 30×18×69 Å

Secondary structure (DSSP, 8-state):
--HHHHHHHHHHHHHHHHHHTTTSPPPHHHHHHHHHHHHHHHHHHHHHHHHHHTS----------GGG-S----------------

Sequence (86 aa):
MSTRQRIAKLTAQRSQVYTNASGRPLTAAEREMVKLLTAALSTAWELRRMELAQRPPIDHELIIVAEFSVGAVLVPAYAPLAERGH

Foldseek 3Di:
DDLVVQLVVLVVVLVVLVVVQPPHDRDPVSVVVNVVSVVSNVVSVVVVVVVVVPDPDDPDDDPPPPPPPPDDDDDPDDDPPDDDDD

Organism: NCBI:txid186479

pLDDT: mean 72.64, std 23.64, range [34.12, 96.88]